Protein AF-A0A7C5N8L7-F1 (afdb_monomer)

Nearest PDB structures (foldseek):
  2a8v-assembly2_B  TM=9.088E-01  e=5.750E-13  unclassified
  1a62-assembly1_A  TM=8.888E-01  e=3.141E-12  Escherichia coli BL21(DE3)
  6duq-assembly1_K  TM=8.862E-01  e=1.820E-12  Escherichia coli M718
  6xav-assembly1_F  TM=8.676E-01  e=2.788E-11  Escherichia coli K-12
  8w8d-assembly1_B  TM=8.151E-01  e=1.267E-11  Escherichia coli K-12

Radius of gyration: 21.69 Å; Cα contacts (8 Å, |Δi|>4): 188; chains: 1; bounding box: 51×77×36 Å

Foldseek 3Di:
DDDDDDDDPDPPPPPPPDPPDDADPADALVNLVPDDLVVLLVLCVVLPPPPLVVDDSVVSSVSSQVSSVVVVHWYKDKFFWDADPVQKTWGDHPVPPCNPPQATATGDSCNCVVVVHDGGDIDIATWDDDDPPDSYIYGDD

Secondary structure (DSSP, 8-state):
-------------------S-PPPS---HHHHHTS-HHHHHHHHHHTT-SSGGGS-HHHHHHHHHHHHHHTT--EEEEEEEEE-TTS-EEEE-TTSTTTTTT-PEEE-HHHHHHTT--TT-EEEEEEEPPPTT-SSEEE--

Sequence (141 aa):
MSENKKSNGNTHANKRNNRTHVPVDGYKIETLQQKPLTDLVQIAKEVKVENPNEFQRKDLIFEILKSQVKQGGFILYTGILEVMHDGYGFLRSIDGNFANSGNDTYVSSTQIKRFALRNGDIVTGQVRQPKDQEKYYALLK

Structure (mmCIF, N/CA/C/O backbone):
data_AF-A0A7C5N8L7-F1
#
_entry.id   AF-A0A7C5N8L7-F1
#
loop_
_atom_site.group_PDB
_atom_site.id
_atom_site.type_symbol
_atom_site.label_atom_id
_atom_site.label_alt_id
_atom_site.label_comp_id
_atom_site.label_asym_id
_atom_site.label_entity_id
_atom_site.label_seq_id
_atom_site.pdbx_PDB_ins_code
_atom_site.Cartn_x
_atom_site.Cartn_y
_atom_site.Cartn_z
_atom_site.occupancy
_atom_site.B_iso_or_equiv
_atom_site.auth_seq_id
_atom_site.auth_comp_id
_atom_site.auth_asym_id
_atom_site.auth_atom_id
_atom_site.pdbx_PDB_model_num
ATOM 1 N N . MET A 1 1 ? 29.685 -64.172 -12.678 1.00 39.25 1 MET A N 1
ATOM 2 C CA . MET A 1 1 ? 29.297 -63.191 -13.714 1.00 39.25 1 MET A CA 1
ATOM 3 C C . MET A 1 1 ? 27.794 -63.002 -13.576 1.00 39.25 1 MET A C 1
ATOM 5 O O . MET A 1 1 ? 27.089 -63.991 -13.681 1.00 39.25 1 MET A O 1
ATOM 9 N N . SER A 1 2 ? 27.354 -61.921 -12.922 1.00 38.91 2 SER A N 1
ATOM 10 C CA . SER A 1 2 ? 26.912 -60.662 -13.572 1.00 38.91 2 SER A CA 1
ATOM 11 C C . SER A 1 2 ? 25.491 -60.858 -14.136 1.00 38.91 2 SER A C 1
ATOM 13 O O . SER A 1 2 ? 25.292 -61.777 -14.908 1.00 38.91 2 SER A O 1
ATOM 15 N N . GLU A 1 3 ? 24.437 -60.127 -13.780 1.00 36.75 3 GLU A N 1
ATOM 16 C CA . GLU A 1 3 ? 24.345 -58.721 -13.400 1.00 36.75 3 GLU A CA 1
ATOM 17 C C . GLU A 1 3 ? 23.029 -58.429 -12.659 1.00 36.75 3 GLU A C 1
ATOM 19 O O . GLU A 1 3 ? 21.976 -59.003 -12.926 1.00 36.75 3 GLU A O 1
ATOM 24 N N . ASN A 1 4 ? 23.128 -57.481 -11.734 1.00 35.75 4 ASN A N 1
ATOM 25 C CA . ASN A 1 4 ? 22.062 -56.861 -10.967 1.00 35.75 4 ASN A CA 1
ATOM 26 C C . ASN A 1 4 ? 21.628 -55.579 -11.701 1.00 35.75 4 ASN A C 1
ATOM 28 O O . ASN A 1 4 ? 22.480 -54.733 -11.973 1.00 35.75 4 ASN A O 1
ATOM 32 N N . LYS A 1 5 ? 20.330 -55.383 -11.964 1.00 40.03 5 LYS A N 1
ATOM 33 C CA . LYS A 1 5 ? 19.771 -54.068 -12.329 1.00 40.03 5 LYS A CA 1
ATOM 34 C C . LYS A 1 5 ? 18.658 -53.666 -11.353 1.00 40.03 5 LYS A C 1
ATOM 36 O O . LYS A 1 5 ? 17.485 -53.964 -11.540 1.00 40.03 5 LYS A O 1
ATOM 41 N N . LYS A 1 6 ? 19.084 -52.940 -10.312 1.00 37.91 6 LYS A N 1
ATOM 42 C CA . LYS A 1 6 ? 18.379 -51.804 -9.674 1.00 37.91 6 LYS A CA 1
ATOM 43 C C . LYS A 1 6 ? 17.841 -50.847 -10.767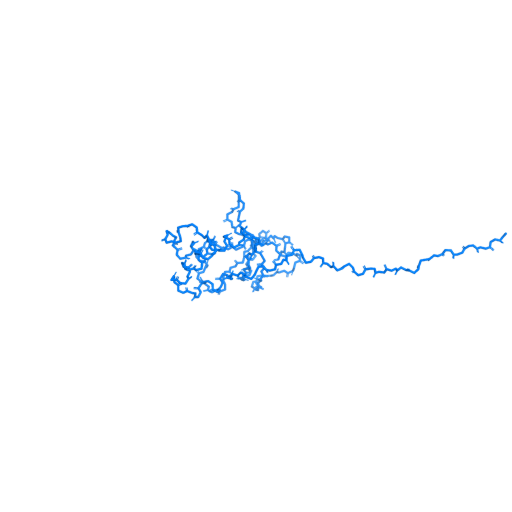 1.00 37.91 6 LYS A C 1
ATOM 45 O O . LYS A 1 6 ? 18.444 -50.782 -11.830 1.00 37.91 6 LYS A O 1
ATOM 50 N N . SER A 1 7 ? 16.821 -50.000 -10.635 1.00 35.22 7 SER A N 1
ATOM 51 C CA . SER A 1 7 ? 15.918 -49.548 -9.568 1.00 35.22 7 SER A CA 1
ATOM 52 C C . SER A 1 7 ? 15.026 -48.440 -10.172 1.00 35.22 7 SER A C 1
ATOM 54 O O . SER A 1 7 ? 15.419 -47.827 -11.162 1.00 35.22 7 SER A O 1
ATOM 56 N N . ASN A 1 8 ? 13.955 -48.080 -9.459 1.00 33.72 8 ASN A N 1
ATOM 57 C CA . ASN A 1 8 ? 13.341 -46.741 -9.393 1.00 33.72 8 ASN A CA 1
ATOM 58 C C . ASN A 1 8 ? 12.428 -46.266 -10.537 1.00 33.72 8 ASN A C 1
ATOM 60 O O . ASN A 1 8 ? 12.799 -45.435 -11.362 1.00 33.72 8 ASN A O 1
ATOM 64 N N . GLY A 1 9 ? 11.151 -46.655 -10.444 1.00 33.28 9 GLY A N 1
ATOM 65 C CA . GLY A 1 9 ? 10.033 -45.832 -10.912 1.00 33.28 9 GLY A CA 1
ATOM 66 C C . GLY A 1 9 ? 9.761 -44.709 -9.906 1.00 33.28 9 GLY A C 1
ATOM 67 O O . GLY A 1 9 ? 9.265 -44.949 -8.809 1.00 33.28 9 GLY A O 1
ATOM 68 N N . ASN A 1 10 ? 10.154 -43.494 -10.273 1.00 38.28 10 ASN A N 1
ATOM 69 C CA . ASN A 1 10 ? 10.111 -42.285 -9.459 1.00 38.28 10 ASN A CA 1
ATOM 70 C C . ASN A 1 10 ? 8.655 -41.819 -9.244 1.00 38.28 10 ASN A C 1
ATOM 72 O O . ASN A 1 10 ? 8.011 -41.311 -10.163 1.00 38.28 10 ASN A O 1
ATOM 76 N N . THR A 1 11 ? 8.119 -41.980 -8.033 1.00 42.62 11 THR A N 1
ATOM 77 C CA . THR A 1 11 ? 6.836 -41.393 -7.626 1.00 42.62 11 THR A CA 1
ATOM 78 C C . THR A 1 11 ? 7.008 -39.887 -7.436 1.00 42.62 11 THR A C 1
ATOM 80 O O . THR A 1 11 ? 7.442 -39.434 -6.375 1.00 42.62 11 THR A O 1
ATOM 83 N N . HIS A 1 12 ? 6.658 -39.084 -8.442 1.00 43.72 12 HIS A N 1
ATOM 84 C CA . HIS A 1 12 ? 6.504 -37.643 -8.251 1.00 43.72 12 HIS A CA 1
ATOM 85 C C . HIS A 1 12 ? 5.240 -37.371 -7.427 1.00 43.72 12 HIS A C 1
ATOM 87 O O . HIS A 1 12 ? 4.155 -37.130 -7.951 1.00 43.72 12 HIS A O 1
ATOM 93 N N . ALA A 1 13 ? 5.395 -37.430 -6.103 1.00 46.75 13 ALA A N 1
ATOM 94 C CA . ALA A 1 13 ? 4.422 -36.914 -5.157 1.00 46.75 13 ALA A CA 1
ATOM 95 C C . ALA A 1 13 ? 4.217 -35.420 -5.446 1.00 46.75 13 ALA A C 1
ATOM 97 O O . ALA A 1 13 ? 5.113 -34.595 -5.250 1.00 46.75 13 ALA A O 1
ATOM 98 N N . ASN A 1 14 ? 3.035 -35.096 -5.965 1.00 48.06 14 ASN A N 1
ATOM 99 C CA . ASN A 1 14 ? 2.611 -33.746 -6.289 1.00 48.06 14 ASN A CA 1
ATOM 100 C C . ASN A 1 14 ? 2.517 -32.948 -4.980 1.00 48.06 14 ASN A C 1
ATOM 102 O O . ASN A 1 14 ? 1.554 -33.075 -4.219 1.00 48.06 14 ASN A O 1
ATOM 106 N N . LYS A 1 15 ? 3.580 -32.196 -4.674 1.00 49.12 15 LYS A N 1
ATOM 107 C CA . LYS A 1 15 ? 3.703 -31.346 -3.489 1.00 49.12 15 LYS A CA 1
ATOM 108 C C . LYS A 1 15 ? 2.643 -30.252 -3.619 1.00 49.12 15 LYS A C 1
ATOM 110 O O . LYS A 1 15 ? 2.865 -29.235 -4.268 1.00 49.12 15 LYS A O 1
ATOM 115 N N . ARG A 1 16 ? 1.451 -30.490 -3.064 1.00 51.38 16 ARG A N 1
ATOM 116 C CA . ARG A 1 16 ? 0.402 -29.474 -2.953 1.00 51.38 16 ARG A CA 1
ATOM 117 C C . ARG A 1 16 ? 1.025 -28.298 -2.212 1.00 51.38 16 ARG A C 1
ATOM 119 O O . ARG A 1 16 ? 1.343 -28.419 -1.034 1.00 51.38 16 ARG A O 1
ATOM 126 N N . ASN A 1 17 ? 1.272 -27.202 -2.926 1.00 53.94 17 ASN A N 1
ATOM 127 C CA . ASN A 1 17 ? 1.763 -25.969 -2.330 1.00 53.94 17 ASN A CA 1
ATOM 128 C C . ASN A 1 17 ? 0.796 -25.594 -1.206 1.00 53.94 17 ASN A C 1
ATOM 130 O O . ASN A 1 17 ? -0.355 -25.243 -1.473 1.00 53.94 17 ASN A O 1
ATOM 134 N N . ASN A 1 18 ? 1.248 -25.712 0.044 1.00 50.38 18 ASN A N 1
ATOM 135 C CA . ASN A 1 18 ? 0.508 -25.213 1.191 1.00 50.38 18 ASN A CA 1
ATOM 136 C C . ASN A 1 18 ? 0.216 -23.742 0.906 1.00 50.38 18 ASN A C 1
ATOM 138 O O . ASN A 1 18 ? 1.145 -22.942 0.772 1.00 50.38 18 ASN A O 1
ATOM 142 N N . ARG A 1 19 ? -1.064 -23.389 0.750 1.00 47.69 19 ARG A N 1
ATOM 143 C CA . ARG A 1 19 ? -1.475 -21.991 0.622 1.00 47.69 19 ARG A CA 1
ATOM 144 C C . ARG A 1 19 ? -0.990 -21.311 1.899 1.00 47.69 19 ARG A C 1
ATOM 146 O O . ARG A 1 19 ? -1.545 -21.541 2.963 1.00 47.69 19 ARG A O 1
ATOM 153 N N . THR A 1 20 ? 0.077 -20.516 1.817 1.00 52.12 20 THR A N 1
ATOM 154 C CA . THR A 1 20 ? 0.673 -19.853 2.993 1.00 52.12 20 THR A CA 1
ATOM 155 C C . THR A 1 20 ? -0.199 -18.710 3.522 1.00 52.12 20 THR A C 1
ATOM 157 O O . THR A 1 20 ? 0.279 -17.888 4.292 1.00 52.12 20 THR A O 1
ATOM 160 N N . HIS A 1 21 ? -1.423 -18.575 3.017 1.00 49.69 21 HIS A N 1
ATOM 161 C CA . HIS A 1 21 ? -2.353 -17.510 3.334 1.00 49.69 21 HIS A CA 1
ATOM 162 C C . HIS A 1 21 ? -3.778 -18.032 3.128 1.00 49.69 21 HIS A C 1
ATOM 164 O O . HIS A 1 21 ? -4.114 -18.566 2.066 1.00 49.69 21 HIS A O 1
ATOM 170 N N . VAL A 1 22 ? -4.606 -17.876 4.154 1.00 51.62 22 VAL A N 1
ATOM 171 C CA . VAL A 1 22 ? -6.059 -17.879 4.013 1.00 51.62 22 VAL A CA 1
ATOM 172 C C . VAL A 1 22 ? -6.421 -16.409 3.814 1.00 51.62 22 VAL A C 1
ATOM 174 O O . VAL A 1 22 ? -6.052 -15.607 4.673 1.00 51.62 22 VAL A O 1
ATOM 177 N N . PRO A 1 23 ? -7.020 -16.001 2.679 1.00 50.09 23 PRO A N 1
ATOM 178 C CA . PRO A 1 23 ? -7.587 -14.666 2.593 1.00 50.09 23 PRO A CA 1
ATOM 179 C C . PRO A 1 23 ? -8.573 -14.518 3.740 1.00 50.09 23 PRO A C 1
ATOM 181 O O . PRO A 1 23 ? -9.511 -15.299 3.849 1.00 50.09 23 PRO A O 1
ATOM 184 N N . VAL A 1 24 ? -8.318 -13.562 4.628 1.00 54.34 24 VAL A N 1
ATOM 185 C CA . VAL A 1 24 ? -9.380 -13.119 5.521 1.00 54.34 24 VAL A CA 1
ATOM 186 C C . VAL A 1 24 ? -10.498 -12.584 4.639 1.00 54.34 24 VAL A C 1
ATOM 188 O O . VAL A 1 24 ? -10.225 -11.819 3.708 1.00 54.34 24 VAL A O 1
ATOM 191 N N . ASP A 1 25 ? -11.736 -12.986 4.917 1.00 61.50 25 ASP A N 1
ATOM 192 C CA . ASP A 1 25 ? -12.932 -12.327 4.388 1.00 61.50 25 ASP A CA 1
AT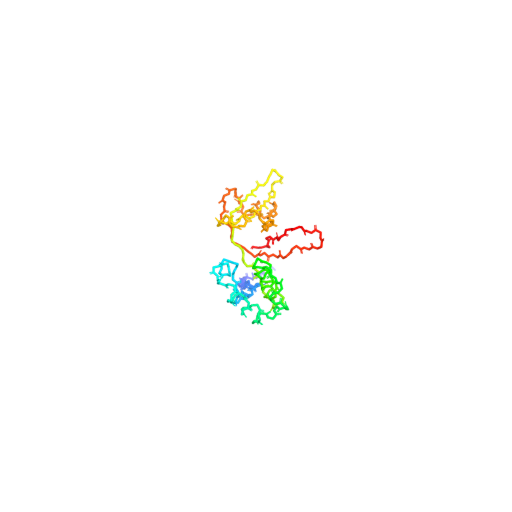OM 193 C C . ASP A 1 25 ? -13.014 -10.936 5.025 1.00 61.50 25 ASP A C 1
ATOM 195 O O . ASP A 1 25 ? -13.742 -10.682 5.980 1.00 61.50 25 ASP A O 1
ATOM 199 N N . GLY A 1 26 ? -12.124 -10.064 4.566 1.00 70.75 26 GLY A N 1
ATOM 200 C CA . GLY A 1 26 ? -11.834 -8.775 5.150 1.00 70.75 26 GLY A CA 1
ATOM 201 C C . GLY A 1 26 ? -12.197 -7.639 4.210 1.00 70.75 26 GLY A C 1
ATOM 202 O O . GLY A 1 26 ? -12.262 -7.787 2.987 1.00 70.75 26 GLY A O 1
ATOM 203 N N . TYR A 1 27 ? -12.402 -6.471 4.794 1.00 78.62 27 TYR A N 1
ATOM 204 C CA . TYR A 1 27 ? -12.657 -5.246 4.068 1.00 78.62 27 TYR A CA 1
ATOM 205 C C . TYR A 1 27 ? -11.445 -4.865 3.212 1.00 78.62 27 TYR A C 1
ATOM 207 O O . TYR A 1 27 ? -10.293 -4.953 3.650 1.00 78.62 27 TYR A O 1
ATOM 215 N N . LYS A 1 28 ? -11.717 -4.429 1.979 1.00 78.62 28 LYS A N 1
ATOM 216 C CA . LYS A 1 28 ? -10.714 -3.870 1.066 1.00 78.62 28 LYS A CA 1
ATOM 217 C C . LYS A 1 28 ? -10.694 -2.355 1.183 1.00 78.62 28 LYS A C 1
ATOM 219 O O . LYS A 1 28 ? -11.731 -1.743 1.455 1.00 78.62 28 LYS A O 1
ATOM 224 N N . ILE A 1 29 ? -9.547 -1.741 0.918 1.00 78.38 29 ILE A N 1
ATOM 225 C CA . ILE A 1 29 ? -9.410 -0.288 1.033 1.00 78.38 29 ILE A CA 1
ATOM 226 C C . ILE A 1 29 ? -10.396 0.454 0.120 1.00 78.38 29 ILE A C 1
ATOM 228 O O . ILE A 1 29 ? -11.058 1.387 0.570 1.00 78.38 29 ILE A O 1
ATOM 232 N N . GLU A 1 30 ? -10.584 -0.020 -1.112 1.00 77.50 30 GLU A N 1
ATOM 233 C CA . GLU A 1 30 ? -11.464 0.598 -2.106 1.00 77.50 30 GLU A CA 1
ATOM 234 C C . GLU A 1 30 ? -12.929 0.531 -1.642 1.00 77.50 30 GLU A C 1
ATOM 236 O O . GLU A 1 30 ? -13.686 1.495 -1.748 1.00 77.50 30 GLU A O 1
ATOM 241 N N . THR A 1 31 ? -13.316 -0.592 -1.025 1.00 83.12 31 THR A N 1
ATOM 242 C CA . THR A 1 31 ? -14.676 -0.782 -0.496 1.00 83.12 31 THR A CA 1
ATOM 243 C C . THR A 1 31 ? -14.965 0.102 0.713 1.00 83.12 31 THR A C 1
ATOM 245 O O . THR A 1 31 ? -16.084 0.587 0.864 1.00 83.12 31 THR A O 1
ATOM 248 N N . LEU A 1 32 ? -13.968 0.340 1.570 1.00 85.44 32 LEU A N 1
ATOM 249 C CA . LEU A 1 32 ? -14.112 1.212 2.736 1.00 85.44 32 LEU A CA 1
ATOM 250 C C . LEU A 1 32 ? -14.205 2.683 2.319 1.00 85.44 32 LEU A C 1
ATOM 252 O O . LEU A 1 32 ? -14.979 3.442 2.895 1.00 85.44 32 LEU A O 1
ATOM 256 N N . GLN A 1 33 ? -13.476 3.093 1.283 1.00 81.94 33 GLN A N 1
ATOM 257 C CA . GLN A 1 33 ? -13.512 4.472 0.796 1.00 81.94 33 GLN A CA 1
ATOM 258 C C . GLN A 1 33 ? -14.895 4.895 0.299 1.00 81.94 33 GLN A C 1
ATOM 260 O O . GLN A 1 33 ? -15.294 6.035 0.533 1.00 81.94 33 GLN A O 1
ATOM 265 N N . GLN A 1 34 ? -15.639 3.990 -0.337 1.00 86.06 34 GLN A N 1
ATOM 266 C CA . GLN A 1 34 ? -16.969 4.279 -0.882 1.00 86.06 34 GLN A CA 1
ATOM 267 C C . GLN A 1 34 ? -18.076 4.313 0.183 1.00 86.06 34 GLN A C 1
ATOM 269 O O . GLN A 1 34 ? -19.166 4.817 -0.078 1.00 86.06 34 GLN A O 1
ATOM 274 N N . LYS A 1 35 ? -17.809 3.812 1.395 1.00 87.94 35 LYS A N 1
ATOM 275 C CA . LYS A 1 35 ? -18.790 3.775 2.483 1.00 87.94 35 LYS A CA 1
ATOM 276 C C . LYS A 1 35 ? -18.936 5.131 3.183 1.00 87.94 35 LYS A C 1
ATOM 278 O O . LYS A 1 35 ? -17.953 5.863 3.317 1.00 87.94 35 LYS A O 1
ATOM 283 N N . PRO A 1 36 ? -20.139 5.491 3.661 1.00 92.75 36 PRO A N 1
ATOM 284 C CA . PRO A 1 36 ? -20.327 6.671 4.497 1.00 92.75 36 PRO A CA 1
ATOM 285 C C . PRO A 1 36 ?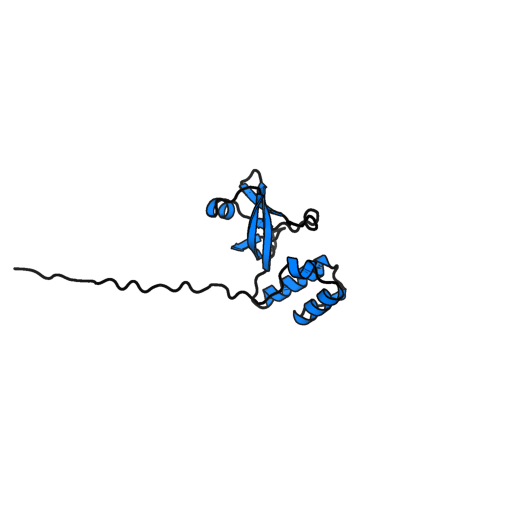 -19.618 6.512 5.852 1.00 92.75 36 PRO A C 1
ATOM 287 O O . PRO A 1 36 ? -19.321 5.405 6.298 1.00 92.75 36 PRO A O 1
ATOM 290 N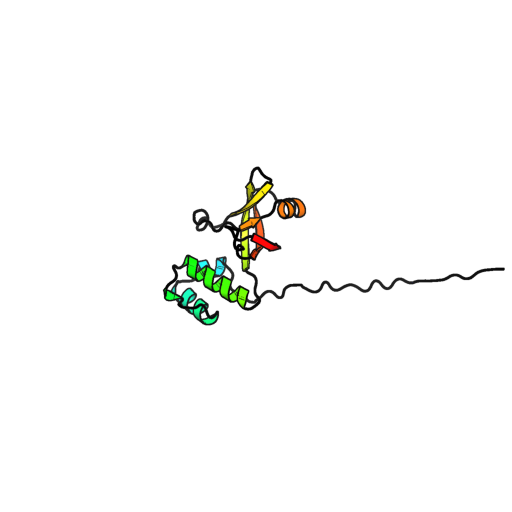 N . LEU A 1 37 ? -19.355 7.633 6.535 1.00 90.19 37 LEU A N 1
ATOM 291 C CA . LEU A 1 37 ? -18.644 7.631 7.822 1.00 90.19 37 LEU A CA 1
ATOM 292 C C . LEU A 1 37 ? -19.374 6.811 8.899 1.00 90.19 37 LEU A C 1
ATOM 294 O O . LEU A 1 37 ? -18.729 6.168 9.718 1.00 90.19 37 LEU A O 1
ATOM 298 N N . THR A 1 38 ? -20.707 6.793 8.864 1.00 92.81 38 THR A N 1
ATOM 299 C CA . THR A 1 38 ? -21.548 5.985 9.760 1.00 92.81 38 THR A CA 1
ATOM 300 C C . THR A 1 38 ? -21.219 4.499 9.662 1.00 92.81 38 THR A C 1
ATOM 302 O O . THR A 1 38 ? -21.011 3.840 10.679 1.00 92.81 38 THR A O 1
ATOM 305 N N . ASP A 1 39 ? -21.098 3.991 8.436 1.00 92.56 39 ASP A N 1
ATOM 306 C CA . ASP A 1 39 ? -20.787 2.590 8.166 1.00 92.56 39 ASP A CA 1
ATOM 307 C C . ASP A 1 39 ? -19.348 2.276 8.565 1.00 92.56 39 ASP A C 1
ATOM 309 O O . ASP A 1 39 ? -19.080 1.215 9.115 1.00 92.56 39 ASP A O 1
ATOM 313 N N . LEU A 1 40 ? -18.418 3.210 8.339 1.00 91.81 40 LEU A N 1
ATOM 314 C CA . LEU A 1 40 ? -17.030 3.056 8.776 1.00 91.81 40 LEU A CA 1
ATOM 315 C C . LEU A 1 40 ? -16.926 2.927 10.296 1.00 91.81 40 LEU A C 1
ATOM 317 O O . LEU A 1 40 ? -16.228 2.045 10.782 1.00 91.81 40 LEU A O 1
ATOM 321 N N . VAL A 1 41 ? -17.650 3.752 11.053 1.00 92.94 41 VAL A N 1
ATOM 322 C CA . VAL A 1 41 ? -17.686 3.654 12.520 1.00 92.94 41 VAL A CA 1
ATOM 323 C C . VAL A 1 41 ? -18.299 2.326 12.969 1.00 92.94 41 VAL A C 1
ATOM 325 O O . VAL A 1 41 ? -17.825 1.731 13.937 1.00 92.94 41 VAL A O 1
ATOM 328 N N . GLN A 1 42 ? -19.325 1.834 12.271 1.00 92.50 42 GLN A N 1
ATOM 329 C CA . GLN A 1 42 ? -19.935 0.540 12.574 1.00 92.50 42 GLN A CA 1
ATOM 330 C C . GLN A 1 42 ? -18.959 -0.617 12.326 1.00 92.50 42 GLN A C 1
ATOM 332 O O . GLN A 1 42 ? -18.733 -1.434 13.217 1.00 92.50 42 GLN A O 1
ATOM 337 N N . ILE A 1 43 ? -18.307 -0.624 11.164 1.00 90.69 43 ILE A N 1
ATOM 338 C CA . ILE A 1 43 ? -17.274 -1.601 10.807 1.00 90.69 43 ILE A CA 1
ATOM 339 C C . ILE A 1 43 ? -16.119 -1.552 11.810 1.00 90.69 43 ILE A C 1
ATOM 341 O O . ILE A 1 43 ? -15.648 -2.584 12.275 1.00 90.69 43 ILE A O 1
ATOM 345 N N . ALA A 1 44 ? -15.678 -0.359 12.205 1.00 90.94 44 ALA A N 1
ATOM 346 C CA . ALA A 1 44 ? -14.627 -0.198 13.201 1.00 90.94 44 ALA A CA 1
ATOM 347 C C . ALA A 1 44 ? -14.978 -0.872 14.532 1.00 90.94 44 ALA A C 1
ATOM 349 O O . ALA A 1 44 ? -14.128 -1.544 15.113 1.00 90.94 44 ALA A O 1
ATOM 350 N N . LYS A 1 45 ? -16.234 -0.787 14.983 1.00 90.25 45 LYS A N 1
ATOM 351 C CA . LYS A 1 45 ? -16.695 -1.504 16.182 1.00 90.25 45 LYS A CA 1
ATOM 352 C C . LYS A 1 45 ? -16.689 -3.022 15.993 1.00 90.25 45 LYS A C 1
ATOM 354 O O . LYS A 1 45 ? -16.257 -3.732 16.897 1.00 90.25 45 LYS A O 1
ATOM 359 N N . GLU A 1 46 ? -17.123 -3.520 14.835 1.00 88.38 46 GLU A N 1
ATOM 360 C CA . GLU A 1 46 ? -17.115 -4.959 14.516 1.00 88.38 46 GLU A CA 1
ATOM 361 C C . GLU A 1 46 ? -15.698 -5.537 14.544 1.00 88.38 46 GLU A C 1
ATOM 363 O O . GLU A 1 46 ? -15.450 -6.581 15.148 1.00 88.38 46 GLU A O 1
ATOM 368 N N . VAL A 1 47 ? -14.746 -4.810 13.956 1.00 86.06 47 VAL A N 1
ATOM 369 C CA . VAL A 1 47 ? -13.330 -5.187 13.932 1.00 86.06 47 VAL A CA 1
ATOM 370 C C . VAL A 1 47 ? -12.618 -4.770 15.234 1.00 86.06 47 VAL A C 1
ATOM 372 O O . VAL A 1 47 ? -11.406 -4.908 15.342 1.00 86.06 47 VAL A O 1
ATOM 375 N N . LYS A 1 48 ? -13.341 -4.324 16.272 1.00 88.56 48 LYS A N 1
ATOM 376 C CA . LYS A 1 48 ? -12.807 -3.991 17.609 1.00 88.56 48 LYS A CA 1
ATOM 377 C C . LYS A 1 48 ? -11.720 -2.906 17.608 1.00 88.56 48 LYS A C 1
ATOM 379 O O . LYS A 1 48 ? -10.737 -3.003 18.336 1.00 88.56 48 LYS A O 1
ATOM 384 N N . VAL A 1 49 ? -11.887 -1.880 16.780 1.00 88.31 49 VAL A N 1
ATOM 385 C CA . VAL A 1 49 ? -11.082 -0.654 16.834 1.00 88.31 49 VAL A CA 1
ATOM 386 C C . VAL A 1 49 ? -11.447 0.133 18.094 1.00 88.31 49 VAL A C 1
ATOM 388 O O . VAL A 1 49 ? -12.626 0.356 18.376 1.00 88.31 49 VAL A O 1
ATOM 391 N N . GLU A 1 50 ? -10.437 0.558 18.848 1.00 86.94 50 GLU A N 1
ATOM 392 C CA . GLU A 1 50 ? -10.602 1.414 20.027 1.00 86.94 50 GLU A CA 1
ATOM 393 C C . GLU A 1 50 ? -10.954 2.842 19.599 1.00 86.94 50 GLU A C 1
ATOM 395 O O . GLU A 1 50 ? -10.403 3.346 18.628 1.00 86.94 50 GLU A O 1
ATOM 400 N N . ASN A 1 51 ? -11.894 3.485 20.296 1.00 89.00 51 ASN A N 1
ATOM 401 C CA . ASN A 1 51 ? -12.352 4.858 20.039 1.00 89.00 51 ASN A CA 1
ATOM 402 C C . ASN A 1 51 ? -12.517 5.261 18.550 1.00 89.00 51 ASN A C 1
ATOM 404 O O . ASN A 1 51 ? -11.948 6.263 18.114 1.00 89.00 51 ASN A O 1
ATOM 408 N N . PRO A 1 52 ? -13.367 4.578 17.752 1.00 87.75 52 PRO A N 1
ATOM 409 C CA . PRO A 1 52 ? -13.524 4.870 16.320 1.00 87.75 52 PRO A CA 1
ATOM 410 C C . PRO A 1 52 ? -13.875 6.326 15.973 1.00 87.75 52 PRO A C 1
ATOM 412 O O . PRO A 1 52 ? -13.587 6.786 14.873 1.00 87.75 52 PRO A O 1
ATOM 415 N N . ASN A 1 53 ? -14.523 7.043 16.895 1.00 90.31 53 ASN A N 1
ATOM 416 C CA . ASN A 1 53 ? -14.994 8.413 16.679 1.00 90.31 53 ASN A CA 1
ATOM 417 C C . ASN A 1 53 ? -13.887 9.474 16.800 1.00 90.31 53 ASN A C 1
ATOM 419 O O . ASN A 1 53 ? -14.119 10.618 16.419 1.00 90.31 53 ASN A O 1
ATOM 423 N N . GLU A 1 54 ? -12.715 9.129 17.341 1.00 88.81 54 GLU A N 1
ATOM 424 C CA . GLU A 1 54 ? -11.595 10.069 17.505 1.00 88.81 54 GLU A CA 1
ATOM 425 C C . GLU A 1 54 ? -10.763 10.211 16.222 1.00 88.81 54 GLU A C 1
ATOM 427 O O . GLU A 1 54 ? -10.015 11.175 16.059 1.00 88.81 54 GLU A O 1
ATOM 432 N N . PHE A 1 55 ? -10.913 9.272 15.287 1.00 85.50 55 PHE A N 1
ATOM 433 C CA . PHE A 1 55 ? -10.153 9.248 14.047 1.00 85.50 55 PHE A CA 1
ATOM 434 C C . PHE A 1 55 ? -10.816 10.066 12.942 1.00 85.50 55 PHE A C 1
ATOM 436 O O . PHE A 1 55 ? -12.029 10.011 12.719 1.00 85.50 55 PHE A O 1
ATOM 443 N N . GLN A 1 56 ? -9.995 10.761 12.151 1.00 87.19 56 GLN A N 1
ATOM 444 C CA . GLN A 1 56 ? -10.450 11.265 10.861 1.00 87.19 56 GLN A CA 1
ATOM 445 C C . GLN A 1 56 ? -10.792 10.091 9.938 1.00 87.19 56 GLN A C 1
ATOM 447 O O . GLN A 1 56 ? -10.235 9.003 10.067 1.00 87.19 56 GLN A O 1
ATOM 452 N N . ARG A 1 57 ? -11.669 10.306 8.947 1.00 85.88 57 ARG A N 1
ATOM 453 C CA . ARG A 1 57 ? -12.141 9.242 8.035 1.00 85.88 57 ARG A CA 1
ATOM 454 C C . ARG A 1 57 ? -11.008 8.379 7.467 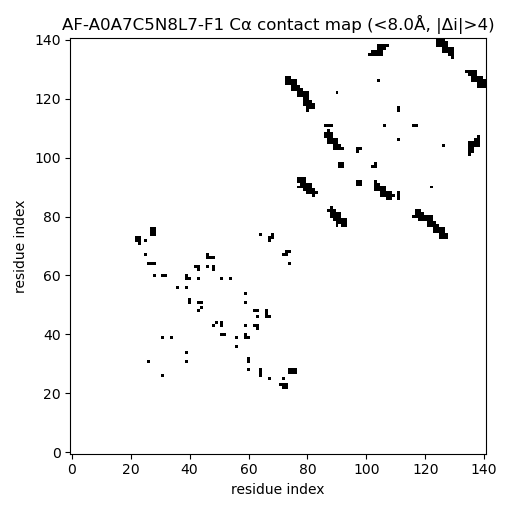1.00 85.88 57 ARG A C 1
ATOM 456 O O . ARG A 1 57 ? -11.163 7.169 7.359 1.00 85.88 57 ARG A O 1
ATOM 463 N N . LYS A 1 58 ? -9.892 9.004 7.082 1.00 81.50 58 LYS A N 1
ATOM 464 C CA . LYS A 1 58 ? -8.729 8.302 6.522 1.00 81.50 58 LYS A CA 1
ATOM 465 C C . LYS A 1 58 ? -8.063 7.408 7.567 1.00 81.50 58 LYS A C 1
ATOM 467 O O . LYS A 1 58 ? -7.872 6.225 7.302 1.00 81.50 58 LYS A O 1
ATOM 472 N N . ASP A 1 59 ? -7.785 7.949 8.747 1.00 83.69 59 ASP A N 1
ATOM 473 C CA . ASP A 1 59 ? -7.156 7.215 9.849 1.00 83.69 59 ASP A CA 1
ATOM 474 C C . ASP A 1 59 ? -8.055 6.083 10.354 1.00 83.69 59 ASP A C 1
ATOM 476 O O . ASP A 1 59 ? -7.575 4.989 10.632 1.00 83.69 59 ASP A O 1
ATOM 480 N N . LEU A 1 60 ? -9.375 6.295 10.362 1.00 89.00 60 LEU A N 1
ATOM 481 C CA . LEU A 1 60 ? -10.357 5.279 10.729 1.00 89.00 60 LEU A CA 1
ATOM 482 C C . LEU A 1 60 ? -10.312 4.074 9.782 1.00 89.00 60 LEU A C 1
ATOM 484 O O . LEU A 1 60 ? -10.299 2.931 10.234 1.00 89.00 60 LEU A O 1
ATOM 488 N N . ILE A 1 61 ? -10.250 4.316 8.467 1.00 87.19 61 ILE A N 1
ATOM 489 C CA . ILE A 1 61 ? -10.092 3.250 7.464 1.00 87.19 61 ILE A CA 1
ATOM 490 C C . ILE A 1 61 ? -8.810 2.456 7.738 1.00 87.19 61 ILE A C 1
ATOM 492 O O . ILE A 1 61 ? -8.821 1.227 7.680 1.00 87.19 61 ILE A O 1
ATOM 496 N N . PHE A 1 62 ? -7.716 3.140 8.072 1.00 81.81 62 PHE A N 1
ATOM 497 C CA . PHE A 1 62 ? -6.462 2.473 8.400 1.00 81.81 62 PHE A CA 1
ATOM 498 C C . PHE A 1 62 ? -6.537 1.661 9.687 1.00 81.81 62 PHE A C 1
ATOM 500 O O . PHE A 1 62 ? -6.044 0.535 9.703 1.00 81.81 62 PHE A O 1
ATOM 507 N N . GLU A 1 63 ? -7.164 2.173 10.743 1.00 86.31 63 GLU A N 1
ATOM 508 C CA . GLU A 1 63 ? -7.264 1.437 12.002 1.00 86.31 63 GLU A CA 1
ATOM 509 C C . GLU A 1 63 ? -8.182 0.208 11.859 1.00 86.31 63 GLU A C 1
ATOM 511 O O . GLU A 1 63 ? -7.857 -0.856 12.387 1.00 86.31 63 GLU A O 1
ATOM 516 N N . ILE A 1 64 ? -9.241 0.285 11.036 1.00 88.31 64 ILE A N 1
ATOM 517 C CA . ILE A 1 64 ? -10.055 -0.880 10.629 1.00 88.31 64 ILE A CA 1
ATOM 518 C C . ILE A 1 64 ? -9.174 -1.941 9.964 1.00 88.31 64 ILE A C 1
ATOM 520 O O . ILE A 1 64 ? -9.141 -3.097 10.394 1.00 88.31 64 ILE A O 1
ATOM 524 N N . LEU A 1 65 ? -8.431 -1.548 8.927 1.00 83.50 65 LEU A N 1
ATOM 525 C CA . LEU A 1 65 ? -7.562 -2.455 8.177 1.00 83.50 65 LEU A CA 1
ATOM 526 C C . LEU A 1 65 ? -6.455 -3.044 9.065 1.00 83.50 65 LEU A C 1
ATOM 528 O O . LEU A 1 65 ? -6.129 -4.227 8.968 1.00 83.50 65 LEU A O 1
ATOM 532 N N . LYS A 1 66 ? -5.899 -2.247 9.977 1.00 80.56 66 LYS A N 1
ATOM 533 C CA . LYS A 1 66 ? -4.895 -2.669 10.957 1.00 80.56 66 LYS A CA 1
ATOM 534 C C . LYS A 1 66 ? -5.453 -3.676 11.948 1.00 80.56 66 LYS A C 1
ATOM 536 O O . LYS A 1 66 ? -4.798 -4.686 12.202 1.00 80.56 66 LYS A O 1
ATOM 541 N N . SER A 1 67 ? -6.642 -3.434 12.492 1.00 85.19 67 SER A N 1
ATOM 542 C CA . SER A 1 67 ? -7.272 -4.375 13.414 1.00 85.19 67 SER A CA 1
ATOM 543 C C . SER A 1 67 ? -7.621 -5.695 12.715 1.00 85.19 67 SER A C 1
ATOM 545 O O . SER A 1 67 ? -7.362 -6.769 13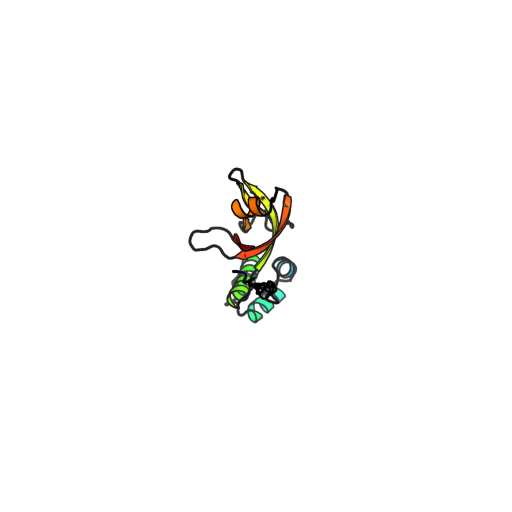.254 1.00 85.19 67 SER A O 1
ATOM 547 N N . GLN A 1 68 ? -8.066 -5.639 11.457 1.00 83.25 68 GLN A N 1
ATOM 548 C CA . GLN A 1 68 ? -8.286 -6.826 10.625 1.00 83.25 68 GLN A CA 1
ATOM 549 C C . GLN A 1 68 ? -6.998 -7.637 10.412 1.00 83.25 68 GLN A C 1
ATOM 551 O O . GLN A 1 68 ? -7.008 -8.864 10.506 1.00 83.25 68 GLN A O 1
ATOM 556 N N . VAL A 1 69 ? -5.865 -6.972 10.163 1.00 78.69 69 VAL A N 1
ATOM 557 C CA . VAL A 1 69 ? -4.559 -7.646 10.054 1.00 78.69 69 VAL A CA 1
ATOM 558 C C . VAL A 1 69 ? -4.153 -8.298 11.372 1.00 78.69 69 VAL A C 1
ATOM 560 O O . VAL A 1 69 ? -3.721 -9.450 11.369 1.00 78.69 69 VAL A O 1
ATOM 563 N N . LYS A 1 70 ? -4.337 -7.611 12.509 1.00 77.62 70 LYS A N 1
ATOM 564 C CA . LYS A 1 70 ? -4.045 -8.170 13.844 1.00 77.62 70 LYS A CA 1
ATOM 565 C C . LYS A 1 70 ? -4.830 -9.456 14.126 1.00 77.62 70 LYS A C 1
ATOM 567 O O . LYS A 1 70 ? -4.332 -10.320 14.838 1.00 77.62 70 LYS A O 1
ATOM 572 N N . GLN A 1 71 ? -6.018 -9.606 13.542 1.00 76.06 71 GLN A N 1
ATOM 573 C CA . GLN A 1 71 ? -6.863 -10.800 13.670 1.00 76.06 71 GLN A CA 1
ATOM 574 C C . GLN A 1 71 ? -6.443 -11.962 12.745 1.00 76.06 71 GLN A C 1
ATOM 576 O O . GLN A 1 71 ? -7.139 -12.970 12.671 1.00 76.06 71 GLN A O 1
ATOM 581 N N . GLY A 1 72 ? -5.294 -11.853 12.065 1.00 67.75 72 GLY A N 1
ATOM 582 C CA . GLY A 1 72 ? -4.746 -12.885 11.176 1.00 67.75 72 GLY A CA 1
ATOM 583 C C . GLY A 1 72 ? -4.883 -12.567 9.686 1.00 67.75 72 GLY A C 1
ATOM 584 O O . GLY A 1 72 ? -4.659 -13.441 8.849 1.00 67.75 72 GLY A O 1
ATOM 585 N N . GLY A 1 73 ?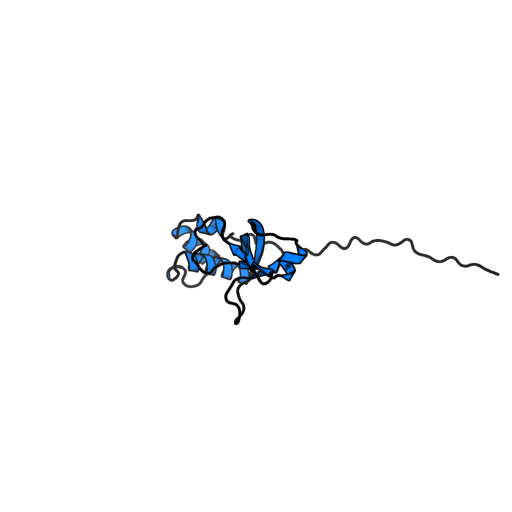 -5.258 -11.331 9.349 1.00 69.44 73 GLY A N 1
ATOM 586 C CA . GLY A 1 73 ? -5.478 -10.879 7.982 1.00 69.44 73 GLY A CA 1
ATOM 587 C C . GLY A 1 73 ? -4.282 -10.248 7.279 1.00 69.44 73 GLY A C 1
ATOM 588 O O . GLY A 1 73 ? -3.233 -10.000 7.862 1.00 69.44 73 GLY A O 1
ATOM 589 N N . PHE A 1 74 ? -4.474 -9.929 6.001 1.00 70.69 74 PHE A N 1
ATOM 590 C CA . PHE A 1 74 ? -3.582 -9.080 5.212 1.00 70.69 74 PHE A CA 1
ATOM 591 C C . PHE A 1 74 ? -4.404 -8.004 4.503 1.00 70.69 74 PHE A C 1
ATOM 593 O O . PHE A 1 74 ? -5.588 -8.198 4.223 1.00 70.69 74 PHE A O 1
ATOM 600 N N . ILE A 1 75 ? -3.778 -6.868 4.211 1.00 76.12 75 ILE A N 1
ATOM 601 C CA . ILE A 1 75 ? -4.407 -5.797 3.435 1.00 76.12 75 ILE A CA 1
ATOM 602 C C . ILE A 1 75 ? -4.069 -6.053 1.973 1.00 76.12 75 ILE A C 1
ATOM 604 O O . ILE A 1 75 ? -2.896 -6.200 1.635 1.00 76.12 75 ILE A O 1
ATOM 608 N N . LEU A 1 76 ? -5.081 -6.122 1.112 1.00 78.31 76 LEU A N 1
ATOM 609 C CA . LEU A 1 76 ? -4.878 -6.040 -0.331 1.00 78.31 76 LEU A CA 1
ATOM 610 C C . LEU A 1 76 ? -4.956 -4.578 -0.750 1.00 78.31 76 LEU A C 1
ATOM 612 O O . LEU A 1 76 ? -5.876 -3.868 -0.346 1.00 78.31 76 LEU A O 1
ATOM 616 N N . TYR A 1 77 ? -3.989 -4.156 -1.553 1.00 80.94 77 TYR A N 1
ATOM 617 C CA . TYR A 1 77 ? -3.944 -2.822 -2.130 1.00 80.94 77 TYR A CA 1
ATOM 618 C C . TYR A 1 77 ? -3.760 -2.931 -3.635 1.00 80.94 77 TYR A C 1
ATOM 620 O O . TYR A 1 77 ? -2.928 -3.718 -4.095 1.00 80.94 77 TYR A O 1
ATOM 628 N N . THR A 1 78 ? -4.521 -2.133 -4.379 1.00 85.00 78 THR A N 1
ATOM 629 C CA . THR A 1 78 ? -4.370 -1.980 -5.825 1.00 85.00 78 THR A CA 1
ATOM 630 C C . THR A 1 78 ? -3.896 -0.570 -6.151 1.00 85.00 78 THR A C 1
ATOM 632 O O . THR A 1 78 ? -4.462 0.407 -5.663 1.00 85.00 78 THR A O 1
ATOM 635 N N . GLY A 1 79 ? -2.871 -0.456 -6.991 1.00 88.00 79 GLY A N 1
ATOM 636 C CA . GLY A 1 79 ? -2.351 0.836 -7.421 1.00 88.00 79 GLY A CA 1
ATOM 637 C C . GLY A 1 79 ? -1.577 0.775 -8.731 1.00 88.00 79 GLY A C 1
ATOM 638 O O . GLY A 1 79 ? -1.274 -0.303 -9.238 1.00 88.00 79 GLY A O 1
ATOM 639 N N . ILE A 1 80 ? -1.259 1.949 -9.270 1.00 91.19 80 ILE A N 1
ATOM 640 C CA . ILE A 1 80 ? -0.424 2.121 -10.462 1.00 91.19 80 ILE A CA 1
ATOM 641 C C . ILE A 1 80 ? 1.028 2.257 -10.018 1.00 91.19 80 ILE A C 1
ATOM 643 O O . ILE A 1 80 ? 1.346 3.100 -9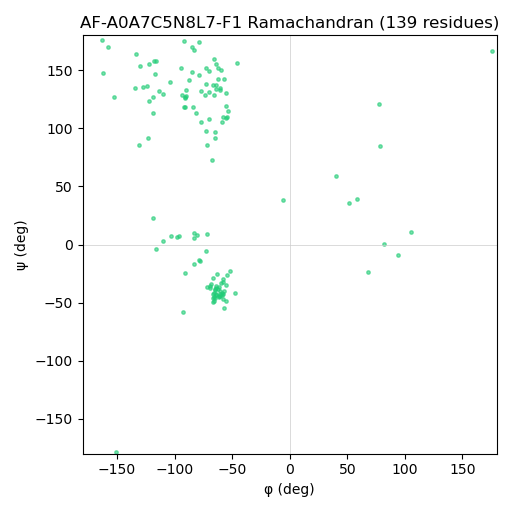.179 1.00 91.19 80 ILE A O 1
ATOM 647 N N . LEU A 1 81 ? 1.915 1.440 -10.574 1.00 94.12 81 LEU A N 1
ATOM 648 C CA . LEU A 1 81 ? 3.332 1.472 -10.249 1.00 94.12 81 LEU A CA 1
ATOM 649 C C . LEU A 1 81 ? 4.029 2.688 -10.872 1.00 94.12 81 LEU A C 1
ATOM 651 O O . LEU A 1 81 ? 3.989 2.900 -12.085 1.00 94.12 81 LEU A O 1
ATOM 655 N N . GLU A 1 82 ? 4.758 3.418 -10.034 1.00 94.12 82 GLU A N 1
ATOM 656 C CA . GLU A 1 82 ? 5.734 4.432 -10.422 1.00 94.12 82 GLU A CA 1
ATOM 657 C C . GLU A 1 82 ? 7.125 4.024 -9.911 1.00 94.12 82 GLU A C 1
ATOM 659 O O . GLU A 1 82 ? 7.378 3.967 -8.709 1.00 94.12 82 GLU A O 1
ATOM 664 N N . VAL A 1 83 ? 8.033 3.709 -10.827 1.00 94.94 83 VAL A N 1
ATOM 665 C CA . VAL A 1 83 ? 9.428 3.327 -10.587 1.00 94.94 83 VAL A CA 1
ATOM 666 C C . VAL A 1 83 ? 10.305 4.577 -10.593 1.00 94.94 83 VAL A C 1
ATOM 668 O O . VAL A 1 83 ? 10.288 5.373 -11.532 1.00 94.94 83 VAL A O 1
ATOM 671 N N . MET A 1 84 ? 11.088 4.726 -9.529 1.00 94.56 84 MET A N 1
ATOM 672 C CA . MET A 1 84 ? 12.043 5.805 -9.300 1.00 94.56 84 MET A CA 1
ATOM 673 C C . MET A 1 84 ? 13.381 5.532 -10.001 1.00 94.56 84 MET A C 1
ATOM 675 O O . MET A 1 84 ? 13.681 4.403 -10.394 1.00 94.56 84 MET A O 1
ATOM 679 N N . HIS A 1 85 ? 14.231 6.559 -10.084 1.00 90.81 85 HIS A N 1
ATOM 680 C CA . HIS A 1 85 ? 15.558 6.494 -10.715 1.00 90.81 85 HIS A CA 1
ATOM 681 C C . HIS A 1 85 ? 16.461 5.384 -10.144 1.00 90.81 85 HIS A C 1
ATOM 683 O O . HIS A 1 85 ? 17.182 4.735 -10.898 1.00 90.81 85 HIS A O 1
ATOM 689 N N . ASP A 1 86 ? 16.363 5.095 -8.843 1.00 92.56 86 ASP A N 1
ATOM 690 C CA . ASP A 1 86 ? 17.162 4.049 -8.181 1.00 92.56 86 ASP A CA 1
ATOM 691 C C . ASP A 1 86 ? 16.559 2.632 -8.331 1.00 92.56 86 ASP A C 1
ATOM 693 O O . ASP A 1 86 ? 17.032 1.660 -7.735 1.00 92.56 86 ASP A O 1
ATOM 697 N N . GLY A 1 87 ? 15.481 2.491 -9.110 1.00 92.81 87 GLY A N 1
ATOM 698 C CA . GLY A 1 87 ? 14.874 1.212 -9.483 1.00 92.81 87 GLY A CA 1
ATOM 699 C C . GLY A 1 87 ? 13.932 0.585 -8.452 1.00 92.81 87 GLY A C 1
ATOM 700 O O . GLY A 1 87 ? 13.417 -0.503 -8.707 1.00 92.81 87 GLY A O 1
ATOM 701 N N . TYR A 1 88 ? 13.700 1.220 -7.300 1.00 94.88 88 TYR A N 1
ATOM 702 C CA . TYR A 1 88 ? 12.536 0.933 -6.448 1.00 94.88 88 TYR A CA 1
ATOM 703 C C . TYR A 1 88 ? 11.326 1.740 -6.929 1.00 94.88 88 TYR A C 1
ATOM 705 O O . TYR A 1 88 ? 11.472 2.622 -7.770 1.00 94.88 88 TYR A O 1
ATOM 713 N N . GLY A 1 89 ? 10.133 1.463 -6.413 1.00 94.44 89 GLY A N 1
ATOM 714 C CA . GLY A 1 89 ? 8.936 2.178 -6.842 1.00 94.44 89 GLY A CA 1
ATOM 715 C C . GLY A 1 89 ? 7.865 2.290 -5.776 1.00 94.44 89 GLY A C 1
ATOM 716 O O . GLY A 1 89 ? 8.025 1.826 -4.647 1.00 94.44 89 GLY A O 1
ATOM 717 N N . PHE A 1 90 ? 6.765 2.912 -6.170 1.00 92.88 90 PHE A N 1
ATOM 718 C CA . PHE A 1 90 ? 5.608 3.173 -5.338 1.00 92.88 90 PHE A CA 1
ATOM 719 C C . PHE A 1 90 ? 4.328 2.825 -6.093 1.00 92.88 90 PHE A C 1
ATOM 721 O O . PHE A 1 90 ? 4.176 3.198 -7.254 1.00 92.88 90 PHE A O 1
ATOM 728 N N . LEU A 1 91 ? 3.400 2.124 -5.441 1.00 90.69 91 LEU A N 1
ATOM 729 C CA . LEU A 1 91 ? 2.036 1.990 -5.944 1.00 90.69 91 LEU A CA 1
ATOM 730 C C . LEU A 1 91 ? 1.255 3.241 -5.555 1.00 90.69 91 LEU A C 1
ATOM 732 O O . LEU A 1 91 ? 1.006 3.477 -4.370 1.00 90.69 91 LEU A O 1
ATOM 736 N N . ARG A 1 92 ? 0.882 4.017 -6.569 1.00 87.25 92 ARG A N 1
ATOM 737 C CA . ARG A 1 92 ? 0.014 5.187 -6.469 1.00 87.25 92 ARG A CA 1
ATOM 738 C C . ARG A 1 92 ? -1.442 4.758 -6.530 1.00 87.25 92 ARG A C 1
ATOM 740 O O . ARG A 1 92 ? -1.793 3.809 -7.228 1.00 87.25 92 ARG A O 1
ATOM 747 N N . SER A 1 93 ? -2.309 5.487 -5.844 1.00 78.69 93 SER A N 1
ATOM 748 C CA . SER A 1 93 ? -3.748 5.245 -5.945 1.00 78.69 93 SER A CA 1
ATOM 749 C C . SER A 1 93 ? -4.274 5.582 -7.339 1.00 78.69 93 SER A C 1
ATOM 751 O O . SER A 1 93 ? -3.936 6.624 -7.899 1.00 78.69 93 SER A O 1
ATOM 753 N N . ILE A 1 94 ? -5.143 4.716 -7.861 1.00 75.25 94 ILE A N 1
ATOM 754 C CA . ILE A 1 94 ? -5.803 4.870 -9.167 1.00 75.25 94 ILE A CA 1
ATOM 755 C C . ILE A 1 94 ? -6.778 6.058 -9.168 1.00 75.25 94 ILE A C 1
ATOM 757 O O . ILE A 1 94 ? -6.962 6.718 -10.187 1.00 75.25 94 ILE A O 1
ATOM 761 N N . ASP A 1 95 ? -7.346 6.384 -8.008 1.00 69.31 95 ASP A N 1
ATOM 762 C CA . ASP A 1 95 ? -8.526 7.246 -7.913 1.00 69.31 95 ASP A CA 1
ATOM 763 C C . ASP A 1 95 ? -8.163 8.715 -7.631 1.00 69.31 95 ASP A C 1
ATOM 765 O O . ASP A 1 95 ? -9.032 9.527 -7.316 1.00 69.31 95 ASP A O 1
ATOM 769 N N . GLY A 1 96 ? -6.867 9.062 -7.653 1.00 53.38 96 GLY A N 1
ATOM 770 C CA . GLY A 1 96 ? -6.336 10.415 -7.412 1.00 53.38 96 GLY A CA 1
ATOM 771 C C . GLY A 1 96 ? -6.492 10.941 -5.975 1.00 53.38 96 GLY A C 1
ATOM 772 O O . GLY A 1 96 ? -5.690 11.750 -5.515 1.00 53.38 96 GLY A O 1
ATOM 773 N N . ASN A 1 97 ? -7.453 10.426 -5.206 1.00 54.59 97 ASN A N 1
ATOM 774 C CA . ASN A 1 97 ? -7.792 10.884 -3.854 1.00 54.59 97 ASN A CA 1
ATOM 775 C C . ASN A 1 97 ? -6.770 10.495 -2.766 1.00 54.59 97 ASN A C 1
ATOM 777 O O . ASN A 1 97 ? -6.873 10.943 -1.620 1.00 54.59 97 ASN A O 1
ATOM 781 N N . PHE A 1 98 ? -5.762 9.699 -3.124 1.00 50.69 98 PHE A N 1
ATOM 782 C CA . PHE A 1 98 ? -4.639 9.315 -2.261 1.00 50.69 98 PHE A CA 1
ATOM 783 C C . PHE A 1 98 ? -3.277 9.828 -2.755 1.00 50.69 98 PHE A C 1
ATOM 785 O O . PHE A 1 98 ? -2.301 9.696 -2.024 1.00 50.69 98 PHE A O 1
ATOM 792 N N . ALA A 1 99 ? -3.208 10.483 -3.922 1.00 42.69 99 ALA A N 1
ATOM 793 C CA . ALA A 1 99 ? -1.956 11.008 -4.481 1.00 42.69 99 ALA A CA 1
ATOM 794 C C . ALA A 1 99 ? -1.298 12.092 -3.599 1.00 42.69 99 ALA A C 1
ATOM 796 O O . ALA A 1 99 ? -0.082 12.250 -3.612 1.00 42.69 99 ALA A O 1
ATOM 797 N N . ASN A 1 100 ? -2.086 12.794 -2.774 1.00 41.78 100 ASN A N 1
ATOM 798 C CA . ASN A 1 100 ? -1.605 13.899 -1.930 1.00 41.78 100 ASN A CA 1
ATOM 799 C C . ASN A 1 100 ? -1.438 13.531 -0.446 1.00 41.78 100 ASN A C 1
ATOM 801 O O . ASN A 1 100 ? -1.224 14.402 0.392 1.00 41.78 100 ASN A O 1
ATOM 805 N N . SER A 1 101 ? -1.585 12.260 -0.083 1.00 49.84 101 SER A N 1
ATOM 806 C CA . SER A 1 101 ? -1.591 11.819 1.311 1.00 49.84 101 SER A CA 1
ATOM 807 C C . SER A 1 101 ? -0.638 10.651 1.427 1.00 49.84 101 SER A C 1
ATOM 809 O O . SER A 1 101 ? -1.135 9.552 1.286 1.00 49.84 101 SER A O 1
ATOM 811 N N . GLY A 1 102 ? 0.664 10.910 1.619 1.00 57.41 102 GLY A N 1
ATOM 812 C CA . GLY A 1 102 ? 1.823 10.021 1.893 1.00 57.41 102 GLY A CA 1
ATOM 813 C C . GLY A 1 102 ? 1.650 8.508 2.145 1.00 57.41 102 GLY A C 1
ATOM 814 O O . GLY A 1 102 ? 2.362 7.953 2.973 1.00 57.41 102 GLY A O 1
ATOM 815 N N . ASN A 1 103 ? 0.750 7.844 1.434 1.00 66.31 103 ASN A N 1
ATOM 816 C CA . ASN A 1 103 ? 0.224 6.498 1.661 1.00 66.31 103 ASN A CA 1
ATOM 817 C C . ASN A 1 103 ? 0.548 5.602 0.464 1.00 66.31 103 ASN A C 1
ATOM 819 O O . ASN A 1 103 ? -0.146 4.619 0.198 1.00 66.31 103 ASN A O 1
ATOM 823 N N . ASP A 1 104 ? 1.575 5.972 -0.292 1.00 82.44 104 ASP A N 1
ATOM 824 C CA . ASP A 1 104 ? 2.091 5.135 -1.350 1.00 82.44 104 ASP A CA 1
ATOM 825 C C . ASP A 1 104 ? 2.615 3.834 -0.758 1.00 82.44 104 ASP A C 1
ATOM 827 O O . ASP A 1 104 ? 3.216 3.807 0.321 1.00 82.44 104 ASP A O 1
ATOM 831 N N . THR A 1 105 ? 2.400 2.740 -1.478 1.00 87.88 105 THR A N 1
ATOM 832 C CA . THR A 1 105 ? 2.978 1.459 -1.080 1.00 87.88 105 THR A CA 1
ATOM 833 C C . THR A 1 105 ? 4.333 1.304 -1.742 1.00 87.88 105 THR A C 1
ATOM 835 O O . THR A 1 105 ? 4.423 1.242 -2.964 1.00 87.88 105 THR A O 1
ATOM 838 N N . TYR A 1 106 ? 5.385 1.200 -0.941 1.00 92.44 106 TYR A N 1
ATOM 839 C CA . TYR A 1 106 ? 6.731 0.894 -1.397 1.00 92.44 106 TYR A CA 1
ATOM 840 C C . TYR A 1 106 ? 6.792 -0.476 -2.082 1.00 92.44 106 TYR A C 1
ATOM 842 O O . TYR A 1 106 ? 6.311 -1.484 -1.555 1.00 92.44 106 TYR A O 1
ATOM 850 N N . VAL A 1 107 ? 7.465 -0.518 -3.228 1.00 94.88 107 VAL A N 1
ATOM 851 C CA . VAL A 1 107 ? 7.779 -1.729 -3.983 1.00 94.88 107 VAL A CA 1
ATOM 852 C C . VAL A 1 107 ? 9.290 -1.821 -4.148 1.00 94.88 107 VAL A C 1
ATOM 854 O O . VAL A 1 107 ? 9.938 -0.915 -4.677 1.00 94.88 107 VAL A O 1
ATOM 857 N N . SER A 1 108 ? 9.870 -2.936 -3.704 1.00 95.38 108 SER A N 1
ATOM 858 C CA . SER A 1 108 ? 11.318 -3.133 -3.790 1.00 95.38 108 SER A CA 1
ATOM 859 C C . SER A 1 108 ? 11.785 -3.323 -5.234 1.00 95.38 108 SER A C 1
ATOM 861 O O . SER A 1 108 ? 11.101 -3.934 -6.059 1.00 95.38 108 SER A O 1
ATOM 863 N N . SER A 1 109 ? 13.015 -2.895 -5.520 1.00 96.06 109 SER A N 1
ATOM 864 C CA . SER A 1 109 ? 13.650 -3.115 -6.825 1.00 96.06 109 SER A CA 1
ATOM 865 C C . SER A 1 109 ? 13.751 -4.602 -7.191 1.00 96.06 109 SER A C 1
ATOM 867 O O . SER A 1 109 ? 13.619 -4.972 -8.357 1.00 96.06 109 SER A O 1
ATOM 869 N N . THR A 1 110 ? 13.910 -5.482 -6.198 1.00 96.62 110 THR A N 1
ATOM 870 C CA . THR A 1 110 ? 13.890 -6.940 -6.385 1.00 96.62 110 THR A CA 1
ATOM 871 C C . THR A 1 110 ? 12.531 -7.440 -6.869 1.00 96.62 110 THR A C 1
ATOM 873 O O . THR A 1 110 ? 12.491 -8.289 -7.756 1.00 96.62 110 THR A O 1
ATOM 876 N N . GLN A 1 111 ? 11.422 -6.935 -6.317 1.00 95.88 111 GLN A N 1
ATOM 877 C CA . GLN A 1 111 ? 10.072 -7.289 -6.776 1.00 95.88 111 GLN A CA 1
ATOM 878 C C . GLN A 1 111 ? 9.823 -6.772 -8.193 1.00 95.88 111 GLN A C 1
ATOM 880 O O . GLN A 1 111 ? 9.396 -7.551 -9.041 1.00 95.88 111 GLN A O 1
ATOM 885 N N . ILE A 1 112 ? 10.171 -5.510 -8.469 1.00 96.56 112 ILE A N 1
ATOM 886 C CA . ILE A 1 112 ? 10.031 -4.900 -9.801 1.00 96.56 112 ILE A CA 1
ATOM 887 C C . ILE A 1 112 ? 10.768 -5.734 -10.852 1.00 96.56 112 ILE A C 1
ATOM 889 O O . ILE A 1 112 ? 10.181 -6.119 -11.859 1.00 96.56 112 ILE A O 1
ATOM 893 N N . LYS A 1 113 ? 12.025 -6.108 -10.584 1.00 95.75 113 LYS A N 1
ATOM 894 C CA . LYS A 1 113 ? 12.817 -6.954 -11.490 1.00 95.75 113 LYS A CA 1
ATOM 895 C C . LYS A 1 113 ? 12.252 -8.367 -11.617 1.00 95.75 113 LYS A C 1
ATOM 897 O O . LYS A 1 113 ? 12.153 -8.881 -12.725 1.00 95.75 113 LYS A O 1
ATOM 902 N N . ARG A 1 114 ? 11.880 -9.002 -10.499 1.00 95.38 114 ARG A N 1
ATOM 903 C CA . ARG A 1 114 ? 11.372 -10.386 -10.476 1.00 95.38 114 ARG A CA 1
ATOM 904 C C . ARG A 1 114 ? 10.094 -10.544 -11.295 1.00 95.38 114 ARG A C 1
ATOM 906 O O . ARG A 1 114 ? 9.939 -11.561 -11.960 1.00 95.38 114 ARG A O 1
ATOM 913 N N . PHE A 1 115 ? 9.197 -9.567 -11.217 1.00 94.50 115 PHE A N 1
ATOM 914 C CA . PHE A 1 115 ? 7.914 -9.587 -11.917 1.00 94.50 115 PHE A CA 1
ATOM 915 C C . PHE A 1 115 ? 7.934 -8.793 -13.233 1.00 94.50 115 PHE A C 1
ATOM 917 O O . PHE A 1 115 ? 6.895 -8.662 -13.868 1.00 94.50 115 PHE A O 1
ATOM 924 N N . ALA A 1 116 ? 9.107 -8.298 -13.652 1.00 95.62 116 ALA A N 1
ATOM 925 C CA . ALA A 1 116 ? 9.308 -7.497 -14.862 1.00 95.62 116 ALA A CA 1
ATOM 926 C C . ALA A 1 116 ? 8.362 -6.281 -14.980 1.00 95.62 116 ALA A C 1
ATOM 928 O O . ALA A 1 116 ? 7.940 -5.930 -16.083 1.00 95.62 116 ALA A O 1
ATOM 929 N N . LEU A 1 117 ? 8.054 -5.648 -13.842 1.00 96.12 117 LEU A N 1
ATOM 930 C CA . LEU A 1 117 ? 7.111 -4.532 -13.758 1.00 96.12 117 LEU A CA 1
ATOM 931 C C . LEU A 1 117 ? 7.689 -3.249 -14.361 1.00 96.12 117 LEU A C 1
ATOM 933 O O . LEU A 1 117 ? 8.903 -3.018 -14.337 1.00 96.12 117 LEU A O 1
ATOM 937 N N . ARG A 1 118 ? 6.803 -2.393 -14.865 1.00 96.00 118 ARG A N 1
ATOM 938 C CA . ARG A 1 118 ? 7.114 -1.122 -15.523 1.00 96.00 118 ARG A CA 1
ATOM 939 C C . ARG A 1 118 ? 6.230 0.008 -14.998 1.00 96.00 118 ARG A C 1
ATOM 941 O O . ARG A 1 118 ? 5.195 -0.216 -14.377 1.00 96.00 118 ARG A O 1
ATOM 948 N N . ASN A 1 119 ? 6.650 1.243 -15.274 1.00 95.00 119 ASN A N 1
ATOM 949 C CA . ASN A 1 119 ? 5.838 2.427 -14.994 1.00 95.00 119 ASN A CA 1
ATOM 950 C C . ASN A 1 119 ? 4.474 2.315 -15.672 1.00 95.00 119 ASN A C 1
ATOM 952 O O . ASN A 1 119 ? 4.407 2.059 -16.873 1.00 95.00 119 ASN A O 1
ATOM 956 N N . GLY A 1 120 ? 3.412 2.550 -14.904 1.00 92.75 120 GLY A N 1
ATOM 957 C CA . GLY A 1 120 ? 2.033 2.475 -15.381 1.00 92.75 120 GLY A CA 1
ATOM 958 C C . GLY A 1 120 ? 1.350 1.124 -15.154 1.00 92.75 120 GLY A C 1
ATOM 959 O O . GLY A 1 120 ? 0.135 1.046 -15.325 1.00 92.75 120 GLY A O 1
ATOM 960 N N . ASP A 1 121 ? 2.077 0.084 -14.734 1.00 95.06 121 ASP A N 1
ATOM 961 C CA . ASP A 1 121 ? 1.465 -1.216 -14.450 1.00 95.06 121 ASP A CA 1
ATOM 962 C C . ASP A 1 121 ? 0.488 -1.115 -13.274 1.00 95.06 121 ASP A C 1
ATOM 964 O O . ASP A 1 121 ? 0.809 -0.553 -12.224 1.00 95.06 121 ASP A O 1
ATOM 968 N N . ILE A 1 122 ? -0.699 -1.705 -13.427 1.00 92.12 122 ILE A N 1
ATOM 969 C CA . ILE A 1 122 ? -1.655 -1.858 -12.329 1.00 92.12 122 ILE A CA 1
ATOM 970 C C . ILE A 1 122 ? -1.280 -3.114 -11.551 1.00 92.12 122 ILE A C 1
ATOM 972 O O . ILE A 1 122 ? -1.311 -4.226 -12.079 1.00 92.12 122 ILE A O 1
ATOM 976 N N . VAL A 1 123 ? -0.943 -2.931 -10.280 1.00 91.12 123 VAL A N 1
ATOM 977 C CA . VAL A 1 123 ? -0.503 -3.998 -9.386 1.00 91.12 123 VAL A CA 1
ATOM 978 C C . VAL A 1 123 ? -1.475 -4.101 -8.225 1.00 91.12 123 VAL A C 1
ATOM 980 O O . VAL A 1 123 ? -1.723 -3.123 -7.520 1.00 91.12 123 VAL A O 1
ATOM 983 N N . THR A 1 124 ? -1.981 -5.310 -7.997 1.00 88.38 124 THR A N 1
ATOM 984 C CA . THR A 1 124 ? -2.689 -5.679 -6.771 1.00 88.38 124 THR A CA 1
ATOM 985 C C . THR A 1 124 ? -1.818 -6.634 -5.978 1.00 88.38 124 THR A C 1
ATOM 987 O O . THR A 1 124 ? -1.370 -7.646 -6.516 1.00 88.38 124 THR A O 1
ATOM 990 N N . GLY A 1 125 ? -1.618 -6.363 -4.694 1.00 86.88 125 GLY A N 1
ATOM 991 C CA . GLY A 1 125 ? -0.888 -7.292 -3.843 1.00 86.88 125 GLY A CA 1
ATOM 992 C C . GLY A 1 125 ? -1.084 -7.048 -2.361 1.00 86.88 125 GLY A C 1
ATOM 993 O O . GLY A 1 125 ? -1.786 -6.128 -1.933 1.00 86.88 125 GLY A O 1
ATOM 994 N N . GLN A 1 126 ? -0.486 -7.933 -1.572 1.00 85.38 126 GLN A N 1
ATOM 995 C CA . GLN A 1 126 ? -0.568 -7.857 -0.119 1.00 85.38 126 GLN A CA 1
ATOM 996 C C . GLN A 1 126 ? 0.370 -6.773 0.391 1.00 85.38 126 GLN A C 1
ATOM 998 O O . GLN A 1 126 ? 1.548 -6.766 0.037 1.00 85.38 126 GLN A O 1
ATOM 1003 N N . VAL A 1 127 ? -0.116 -5.900 1.267 1.00 85.00 127 VAL A N 1
ATOM 1004 C CA . VAL A 1 127 ? 0.686 -4.844 1.884 1.00 85.00 127 VAL A CA 1
ATOM 1005 C C . VAL A 1 127 ? 0.775 -5.034 3.386 1.00 85.00 127 VAL A C 1
ATOM 1007 O O . VAL A 1 127 ? -0.152 -5.519 4.039 1.00 85.00 127 VAL A O 1
ATOM 1010 N N . ARG A 1 128 ? 1.918 -4.637 3.939 1.00 83.94 128 ARG A N 1
ATOM 1011 C CA . ARG A 1 128 ? 2.146 -4.586 5.383 1.00 83.94 128 ARG A CA 1
ATOM 1012 C C . ARG A 1 128 ? 2.429 -3.168 5.838 1.00 83.94 128 ARG A C 1
ATOM 1014 O O . ARG A 1 128 ? 2.912 -2.348 5.060 1.00 83.94 128 ARG A O 1
ATOM 1021 N N . GLN A 1 129 ? 2.194 -2.939 7.123 1.00 79.12 129 GLN A N 1
ATOM 1022 C CA . GLN A 1 129 ? 2.567 -1.695 7.779 1.00 79.12 129 GLN A CA 1
ATOM 1023 C C . GLN A 1 129 ? 4.086 -1.473 7.755 1.00 79.12 129 GLN A C 1
ATOM 1025 O O . GLN A 1 129 ? 4.850 -2.456 7.727 1.00 79.12 129 GLN A O 1
ATOM 1030 N N . PRO A 1 130 ? 4.510 -0.197 7.770 1.00 81.94 130 PRO A N 1
ATOM 1031 C CA . PRO A 1 130 ? 5.897 0.152 8.024 1.00 81.94 130 PRO A CA 1
ATOM 1032 C C . PRO A 1 130 ? 6.363 -0.417 9.369 1.00 81.94 130 PRO A C 1
ATOM 1034 O O . PRO A 1 130 ? 5.612 -0.444 10.343 1.00 81.94 130 PRO A O 1
ATOM 1037 N N . LYS A 1 131 ? 7.611 -0.877 9.416 1.00 83.19 131 LYS A N 1
ATOM 1038 C CA . LYS A 1 131 ? 8.347 -1.125 10.664 1.00 83.19 131 LYS A CA 1
ATOM 1039 C C . LYS A 1 131 ? 8.879 0.194 11.235 1.00 83.19 131 LYS A C 1
ATOM 1041 O O . LYS A 1 131 ? 8.836 1.208 10.552 1.00 83.19 131 LYS A O 1
ATOM 1046 N N . ASP A 1 132 ? 9.464 0.160 12.432 1.00 75.62 132 ASP A N 1
ATOM 1047 C CA . ASP A 1 132 ? 9.930 1.347 13.178 1.00 75.62 132 ASP A CA 1
ATOM 1048 C C . ASP A 1 132 ? 10.845 2.315 12.396 1.00 75.62 132 ASP A C 1
ATOM 1050 O O . ASP A 1 132 ? 10.938 3.487 12.744 1.00 75.62 132 ASP A O 1
ATOM 1054 N N . GLN A 1 133 ? 11.518 1.852 11.337 1.00 82.88 133 GLN A N 1
ATOM 1055 C CA . GLN A 1 133 ? 12.402 2.669 10.488 1.00 82.88 133 GLN A CA 1
ATOM 1056 C C . GLN A 1 133 ? 11.848 2.929 9.077 1.00 82.88 133 GLN A C 1
ATOM 1058 O O . GLN A 1 133 ? 12.523 3.528 8.241 1.00 82.88 133 GLN A O 1
ATOM 1063 N N . GLU A 1 134 ? 10.639 2.463 8.776 1.00 81.12 134 GLU A N 1
ATOM 1064 C CA . GLU A 1 134 ? 10.009 2.616 7.469 1.00 81.12 134 GLU A CA 1
ATOM 1065 C C . GLU A 1 134 ? 8.936 3.705 7.532 1.00 81.12 134 GLU A C 1
ATOM 1067 O O . GLU A 1 134 ? 8.180 3.812 8.492 1.00 81.12 134 GLU A O 1
ATOM 1072 N N . LYS A 1 135 ? 8.849 4.526 6.482 1.00 79.06 135 LYS A N 1
ATOM 1073 C CA . LYS A 1 135 ? 7.832 5.585 6.388 1.00 79.06 135 LYS A CA 1
ATOM 1074 C C . LYS A 1 135 ? 6.546 5.120 5.698 1.00 79.06 135 LYS A C 1
ATOM 1076 O O . LYS A 1 135 ? 5.490 5.701 5.912 1.00 79.06 135 LYS A O 1
ATOM 1081 N N . TYR A 1 136 ? 6.643 4.088 4.864 1.00 82.69 136 TYR A N 1
ATOM 1082 C CA . TYR A 1 136 ? 5.586 3.677 3.943 1.00 82.69 136 TYR A CA 1
ATOM 1083 C C . TYR A 1 136 ? 5.165 2.232 4.181 1.00 82.69 136 TYR A C 1
ATOM 1085 O O . TYR A 1 136 ? 5.951 1.403 4.646 1.00 82.69 136 TYR A O 1
ATOM 1093 N N . TYR A 1 137 ? 3.934 1.915 3.787 1.00 83.94 137 TYR A N 1
ATOM 1094 C CA . TYR A 1 137 ? 3.517 0.526 3.620 1.00 83.94 137 TYR A CA 1
ATOM 1095 C C . TYR A 1 137 ? 4.402 -0.150 2.575 1.00 83.94 137 TYR A C 1
ATOM 1097 O O . TYR A 1 137 ? 4.883 0.504 1.655 1.00 83.94 137 TYR A O 1
ATOM 1105 N N . ALA A 1 138 ? 4.609 -1.458 2.696 1.00 88.06 138 ALA A N 1
ATOM 1106 C CA . ALA A 1 138 ? 5.447 -2.208 1.765 1.00 88.06 138 ALA A CA 1
ATOM 1107 C C . ALA A 1 138 ? 4.677 -3.367 1.136 1.00 88.06 138 ALA A C 1
ATOM 1109 O O . ALA A 1 138 ? 3.990 -4.117 1.839 1.00 88.06 138 ALA A O 1
ATOM 1110 N N . LEU A 1 139 ? 4.844 -3.537 -0.176 1.00 90.25 139 LEU A N 1
ATOM 1111 C CA . LEU A 1 139 ? 4.338 -4.687 -0.910 1.00 90.25 139 LEU A CA 1
ATOM 1112 C C . LEU A 1 139 ? 5.062 -5.949 -0.431 1.00 90.25 139 LEU A C 1
ATOM 1114 O O . LEU A 1 139 ? 6.292 -6.011 -0.398 1.00 90.25 139 LEU A O 1
ATOM 1118 N N . LEU A 1 140 ? 4.302 -6.976 -0.074 1.00 86.69 140 LEU A N 1
ATOM 1119 C CA . LEU A 1 140 ? 4.818 -8.280 0.320 1.00 86.69 140 LEU A CA 1
ATOM 1120 C C . LEU A 1 140 ? 4.892 -9.232 -0.870 1.00 86.69 140 LEU A C 1
ATOM 1122 O O . LEU A 1 140 ? 5.961 -9.783 -1.151 1.00 86.69 140 LEU A O 1
ATOM 1126 N N . LYS A 1 141 ? 3.754 -9.463 -1.526 1.00 80.19 141 LYS A N 1
ATOM 1127 C CA . LYS A 1 141 ? 3.559 -10.496 -2.546 1.00 80.19 141 LYS A CA 1
ATOM 11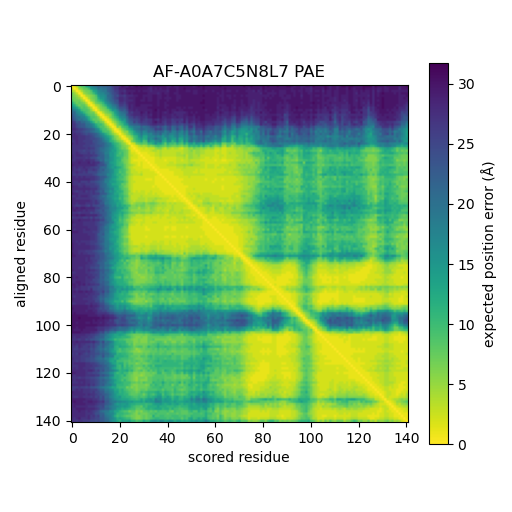28 C C . LYS A 1 141 ? 2.494 -10.077 -3.540 1.00 80.19 141 LYS A C 1
ATOM 1130 O O . LYS A 1 141 ? 1.514 -9.436 -3.090 1.00 80.19 141 LYS A O 1
#

Solvent-accessible surface area (backbone atoms only — not comparable to full-atom values): 8571 Å² total; per-residue (Å²): 134,87,84,87,80,84,82,82,88,80,80,80,75,80,76,75,77,73,72,92,64,72,82,52,100,60,85,42,63,72,65,57,68,75,47,55,69,70,55,50,45,51,52,16,53,75,48,64,38,79,69,47,84,79,44,55,75,70,55,37,54,49,46,33,50,49,37,43,30,74,76,69,32,72,42,59,48,68,18,32,29,43,65,45,96,88,48,32,30,31,30,37,49,80,80,58,85,45,70,86,50,88,67,40,31,37,36,54,40,68,56,35,61,73,70,69,60,52,72,69,40,79,47,73,34,36,42,43,79,48,54,102,90,46,89,38,31,33,59,74,90

pLDDT: mean 77.35, std 18.44, range [33.28, 96.62]

Mean predicted aligned error: 12.07 Å